Protein AF-X1GHA5-F1 (afdb_monomer)

Solvent-accessible surface area (backbone atoms only — not comparable to full-atom val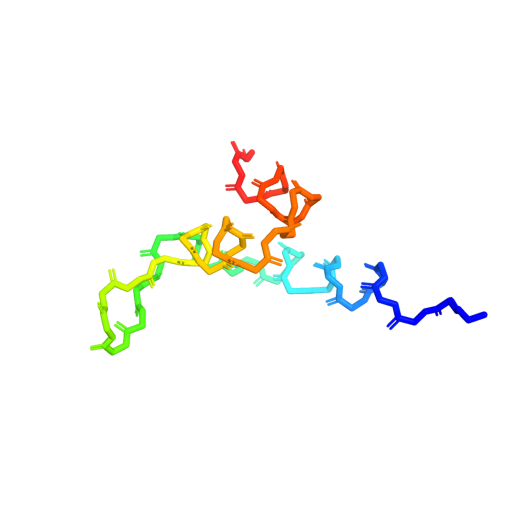ues): 2953 Å² total; per-residue (Å²): 140,91,78,62,67,68,69,58,51,56,55,65,75,66,70,59,64,65,80,47,57,50,101,84,70,42,31,62,48,56,51,20,61,73,70,66,34,60,70,59,32,57,63,68,74,110

Organism: NCBI:txid412755

Structure (mmCIF, N/CA/C/O backbone):
data_AF-X1GHA5-F1
#
_entry.id   AF-X1GHA5-F1
#
loop_
_atom_site.group_PDB
_atom_site.id
_atom_site.type_symbol
_atom_site.label_atom_id
_atom_site.label_alt_id
_atom_site.label_comp_id
_atom_site.label_asym_id
_atom_site.label_entity_id
_atom_site.label_seq_id
_atom_site.pdbx_PDB_ins_code
_atom_site.Cartn_x
_atom_site.Cartn_y
_atom_site.Cartn_z
_atom_site.occupancy
_atom_site.B_iso_or_equiv
_atom_site.auth_seq_id
_atom_site.auth_comp_id
_atom_site.auth_asym_id
_atom_site.auth_atom_id
_atom_site.pdbx_PDB_model_num
ATOM 1 N N . MET A 1 1 ? 15.064 -5.299 -18.624 1.00 42.41 1 MET A N 1
ATOM 2 C CA . MET A 1 1 ? 14.671 -5.400 -17.200 1.00 42.41 1 MET A CA 1
ATOM 3 C C . MET A 1 1 ? 13.154 -5.310 -17.139 1.00 42.41 1 MET A C 1
ATOM 5 O O . MET A 1 1 ? 12.607 -4.241 -16.920 1.00 42.41 1 MET A O 1
ATOM 9 N N . SER A 1 2 ? 12.487 -6.426 -17.421 1.00 51.88 2 SER A N 1
ATOM 10 C CA . SER A 1 2 ? 11.030 -6.520 -17.573 1.00 51.88 2 SER A CA 1
ATOM 11 C C . SER A 1 2 ? 10.514 -7.443 -16.476 1.00 51.88 2 SER A C 1
ATOM 13 O O . SER A 1 2 ? 10.315 -8.623 -16.713 1.00 51.88 2 SER A O 1
ATOM 15 N N . GLY A 1 3 ? 10.474 -6.955 -15.234 1.00 53.06 3 GLY A N 1
ATOM 16 C CA . GLY A 1 3 ? 10.304 -7.838 -14.071 1.00 53.06 3 GLY A CA 1
ATOM 17 C C . GLY A 1 3 ? 9.390 -7.317 -12.971 1.00 53.06 3 GLY A C 1
ATOM 18 O O . GLY A 1 3 ? 9.416 -7.867 -11.879 1.00 53.06 3 GLY A O 1
ATOM 19 N N . ARG A 1 4 ? 8.627 -6.242 -13.207 1.00 55.84 4 ARG A N 1
ATOM 20 C CA . ARG A 1 4 ? 7.750 -5.674 -12.165 1.00 55.84 4 ARG A CA 1
ATOM 21 C C . ARG A 1 4 ? 6.292 -5.470 -12.564 1.00 55.84 4 ARG A C 1
ATOM 23 O O . ARG A 1 4 ? 5.458 -5.440 -11.672 1.00 55.84 4 ARG A O 1
ATOM 30 N N . ILE A 1 5 ? 5.976 -5.392 -13.857 1.00 53.41 5 ILE A N 1
ATOM 31 C CA . ILE A 1 5 ? 4.585 -5.201 -14.299 1.00 53.41 5 ILE A CA 1
ATOM 32 C C . ILE A 1 5 ? 3.807 -6.526 -14.224 1.00 53.41 5 ILE A C 1
ATOM 34 O O . ILE A 1 5 ? 2.717 -6.566 -13.661 1.00 53.41 5 ILE A O 1
ATOM 38 N N . ASP A 1 6 ? 4.414 -7.638 -14.645 1.00 56.31 6 ASP A N 1
ATOM 39 C CA . ASP A 1 6 ? 3.746 -8.952 -14.641 1.00 56.31 6 ASP A CA 1
ATOM 40 C C . ASP A 1 6 ? 3.452 -9.474 -13.223 1.00 56.31 6 ASP A C 1
ATOM 42 O O . ASP A 1 6 ? 2.420 -10.095 -12.972 1.00 56.31 6 ASP A O 1
ATOM 46 N N . VAL A 1 7 ? 4.327 -9.169 -12.258 1.00 56.09 7 VAL A N 1
ATOM 47 C CA . VAL A 1 7 ? 4.154 -9.581 -10.854 1.00 56.09 7 VAL A CA 1
ATOM 48 C C . VAL A 1 7 ? 3.045 -8.783 -10.167 1.00 56.09 7 VAL A C 1
ATOM 50 O O . VAL A 1 7 ? 2.446 -9.279 -9.224 1.00 56.09 7 VAL A O 1
ATOM 53 N N . ALA A 1 8 ? 2.739 -7.572 -10.638 1.00 53.19 8 ALA A N 1
ATOM 54 C CA . ALA A 1 8 ? 1.627 -6.784 -10.117 1.00 53.19 8 ALA A CA 1
ATOM 55 C C . ALA A 1 8 ? 0.276 -7.224 -10.702 1.00 53.19 8 ALA A C 1
ATOM 57 O O . ALA A 1 8 ? -0.733 -7.132 -10.011 1.00 53.19 8 ALA A O 1
ATOM 58 N N . GLN A 1 9 ? 0.240 -7.751 -11.931 1.00 53.19 9 GLN A N 1
ATOM 59 C CA . GLN A 1 9 ? -0.999 -8.257 -12.536 1.00 53.19 9 GLN A CA 1
ATOM 60 C C . GLN A 1 9 ? -1.456 -9.606 -11.953 1.00 53.19 9 GLN A C 1
ATOM 62 O O . GLN A 1 9 ? -2.659 -9.853 -11.865 1.00 53.19 9 GLN A O 1
ATOM 67 N N . ALA A 1 10 ? -0.533 -10.467 -11.512 1.00 52.03 10 ALA A N 1
ATOM 68 C CA . ALA A 1 10 ? -0.880 -11.790 -10.984 1.00 52.03 10 ALA A CA 1
ATOM 69 C C . ALA A 1 10 ? -1.708 -11.777 -9.666 1.00 52.03 10 ALA A C 1
ATOM 71 O O . ALA A 1 10 ? -2.643 -12.572 -9.564 1.00 52.03 10 ALA A O 1
ATOM 72 N N . PRO A 1 11 ? -1.460 -10.890 -8.679 1.00 55.06 11 PRO A N 1
ATOM 73 C CA . PRO A 1 11 ? -2.264 -10.802 -7.455 1.00 55.06 11 PRO A CA 1
ATOM 74 C C . PRO A 1 11 ? -3.671 -10.241 -7.679 1.00 55.06 11 PRO A C 1
ATOM 76 O O . PRO A 1 11 ? -4.616 -10.668 -7.022 1.00 55.06 11 PRO A O 1
ATOM 79 N N . LEU A 1 12 ? -3.834 -9.313 -8.625 1.00 54.59 12 LEU A N 1
ATOM 80 C CA . LEU A 1 12 ? -5.130 -8.687 -8.910 1.00 54.59 12 LEU A CA 1
ATOM 81 C C . LEU A 1 12 ? -6.083 -9.633 -9.650 1.00 54.59 12 LEU A C 1
ATOM 83 O O . LEU A 1 12 ? -7.290 -9.587 -9.436 1.00 54.59 12 LEU A O 1
ATOM 87 N N . ALA A 1 13 ? -5.545 -10.547 -10.463 1.00 49.56 13 ALA A N 1
ATOM 88 C CA . ALA A 1 13 ? -6.326 -11.604 -11.103 1.00 49.56 13 ALA A CA 1
ATOM 89 C C . ALA A 1 13 ? -6.792 -12.702 -10.123 1.00 49.56 13 ALA A C 1
ATOM 91 O O . ALA A 1 13 ? -7.691 -13.472 -10.455 1.00 49.56 13 ALA A O 1
ATOM 92 N N . ALA A 1 14 ? -6.215 -12.780 -8.918 1.00 53.72 14 ALA A N 1
ATOM 93 C CA .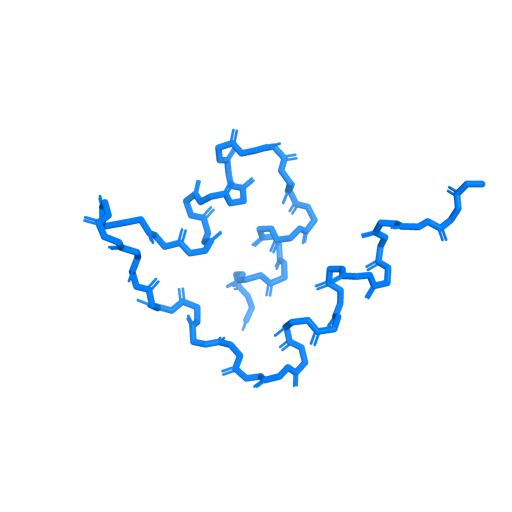 ALA A 1 14 ? -6.497 -13.842 -7.950 1.00 53.72 14 ALA A CA 1
ATOM 94 C C . ALA A 1 14 ? -7.729 -13.582 -7.059 1.00 53.72 14 ALA A C 1
ATOM 96 O O . ALA A 1 14 ? -7.975 -14.350 -6.132 1.00 53.72 14 ALA A O 1
ATOM 97 N N . GLY A 1 15 ? -8.506 -12.520 -7.309 1.00 55.56 15 GLY A N 1
ATOM 98 C CA . GLY A 1 15 ? -9.612 -12.145 -6.422 1.00 55.56 15 GLY A CA 1
ATOM 99 C C . GLY A 1 15 ? -9.117 -11.677 -5.053 1.00 55.56 15 GLY A C 1
ATOM 100 O O . 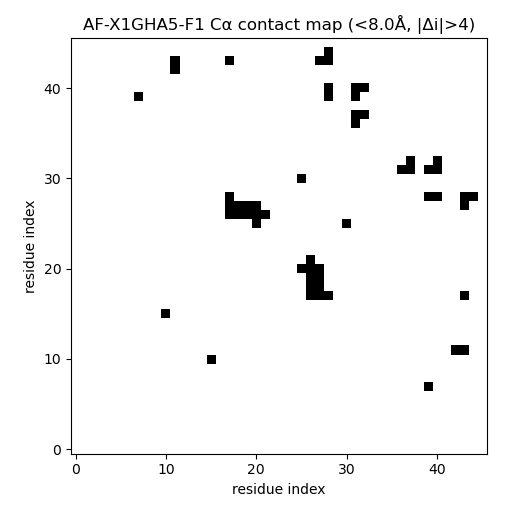GLY A 1 15 ? -9.784 -11.910 -4.048 1.00 55.56 15 GLY A O 1
ATOM 101 N N . ALA A 1 16 ? -7.926 -11.065 -5.017 1.00 63.81 16 ALA A N 1
ATOM 102 C CA . ALA A 1 16 ? -7.394 -10.450 -3.813 1.00 63.81 16 ALA A CA 1
ATOM 103 C C . ALA A 1 16 ? -8.422 -9.450 -3.278 1.00 63.81 16 ALA A C 1
ATOM 105 O O . ALA A 1 16 ? -8.809 -8.510 -3.974 1.00 63.81 16 ALA A O 1
ATOM 106 N 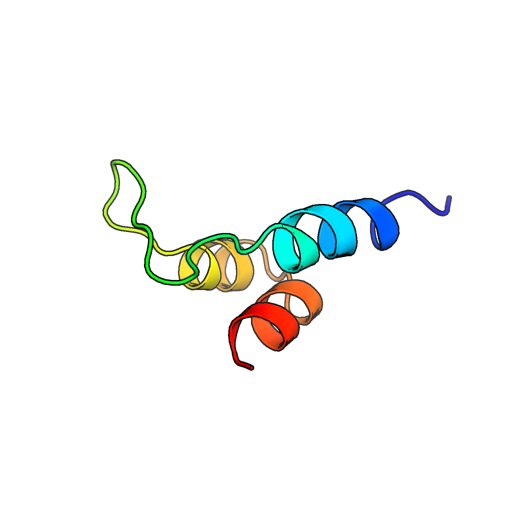N . ASP A 1 17 ? -8.883 -9.692 -2.054 1.00 67.25 17 ASP A N 1
ATOM 107 C CA . ASP A 1 17 ? -9.841 -8.830 -1.386 1.00 67.25 17 ASP A CA 1
ATOM 108 C C . ASP A 1 17 ? -9.181 -7.468 -1.141 1.00 67.25 17 ASP A C 1
ATOM 110 O O . ASP A 1 17 ? -8.345 -7.302 -0.253 1.00 67.25 17 ASP A O 1
ATOM 114 N N . VAL A 1 18 ? -9.529 -6.491 -1.978 1.00 70.75 18 VAL A N 1
ATOM 115 C CA . VAL A 1 18 ? -9.008 -5.118 -1.913 1.00 70.75 18 VAL A CA 1
ATOM 116 C C . VAL A 1 18 ? -9.432 -4.394 -0.631 1.00 70.75 18 VAL A C 1
ATOM 118 O O . VAL A 1 18 ? -8.892 -3.331 -0.329 1.00 70.75 18 VAL A O 1
ATOM 121 N N . SER A 1 19 ? -10.375 -4.972 0.125 1.00 72.06 19 SER A N 1
ATOM 122 C CA . SER A 1 19 ? -10.796 -4.498 1.443 1.00 72.06 19 SER A CA 1
ATOM 123 C C . SER A 1 19 ? -10.068 -5.174 2.606 1.00 72.06 19 SER A C 1
ATOM 125 O O . SER A 1 19 ? -10.258 -4.763 3.752 1.00 72.06 19 SER A O 1
ATOM 127 N N . ALA A 1 20 ? -9.221 -6.177 2.340 1.00 79.75 20 ALA A N 1
ATOM 128 C CA . ALA A 1 20 ? -8.418 -6.802 3.380 1.00 79.75 20 ALA A CA 1
ATOM 129 C C . ALA A 1 20 ? -7.524 -5.754 4.047 1.00 79.75 20 ALA A C 1
ATOM 131 O O . ALA A 1 20 ? -6.928 -4.911 3.381 1.00 79.75 20 ALA A O 1
ATOM 132 N N . ILE A 1 21 ? -7.431 -5.821 5.368 1.00 83.00 21 ILE A N 1
ATOM 133 C CA . ILE A 1 21 ? -6.532 -4.984 6.154 1.00 83.00 21 ILE A CA 1
ATOM 134 C C . ILE A 1 21 ? -5.403 -5.845 6.704 1.00 83.00 21 ILE A C 1
ATOM 136 O O . ILE A 1 21 ? -5.620 -6.997 7.086 1.00 83.00 21 ILE A O 1
ATOM 140 N N . ASP A 1 22 ? -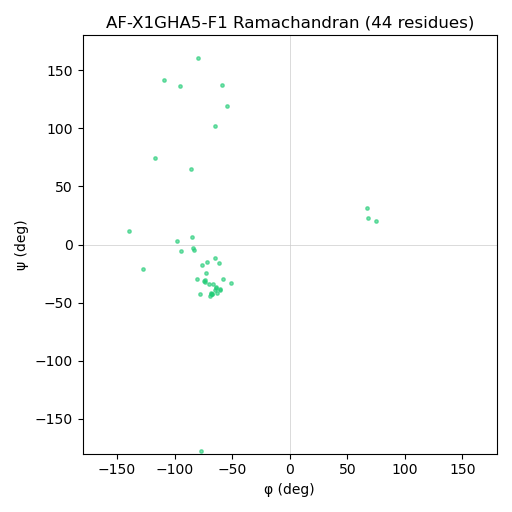4.195 -5.297 6.727 1.00 81.44 22 ASP A N 1
ATOM 141 C CA . ASP A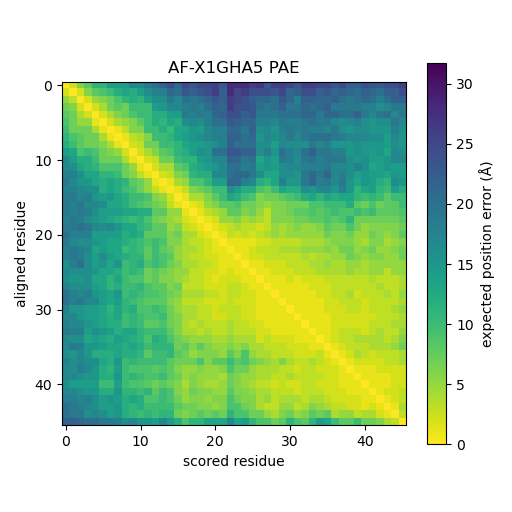 1 22 ? -3.073 -5.921 7.419 1.00 81.44 22 ASP A CA 1
ATOM 142 C C . ASP A 1 22 ? -3.154 -5.714 8.945 1.00 81.44 22 ASP A C 1
ATOM 144 O O . ASP A 1 22 ? -4.096 -5.122 9.480 1.00 81.44 22 ASP A O 1
ATOM 148 N N . GLU A 1 23 ? -2.146 -6.201 9.669 1.00 85.94 23 GLU A N 1
ATOM 149 C CA . GLU A 1 23 ? -2.035 -6.048 11.128 1.00 85.94 23 GLU A CA 1
ATOM 150 C C . GLU A 1 23 ? -1.946 -4.585 11.602 1.00 85.94 23 GLU A C 1
ATOM 152 O O . GLU A 1 23 ? -2.182 -4.294 12.776 1.00 85.94 23 GLU A O 1
ATOM 157 N N . TYR A 1 24 ? -1.644 -3.659 10.690 1.00 83.50 24 TYR A N 1
ATOM 158 C CA . TYR A 1 24 ? -1.568 -2.222 10.931 1.00 83.50 24 TYR A CA 1
ATOM 159 C C . TYR A 1 24 ? -2.854 -1.489 10.521 1.00 83.50 24 TYR A C 1
ATOM 161 O O . TYR A 1 24 ? -2.917 -0.261 10.623 1.00 83.50 24 TYR A O 1
ATOM 169 N N . GLY A 1 25 ? -3.885 -2.215 10.076 1.00 85.88 25 GLY A N 1
ATOM 170 C CA . GLY A 1 25 ? -5.143 -1.639 9.607 1.00 85.88 25 GLY A CA 1
ATOM 171 C C . GLY A 1 25 ? -5.038 -0.992 8.226 1.00 85.88 25 GLY A C 1
ATOM 172 O O . GLY A 1 25 ? -5.859 -0.138 7.897 1.00 85.88 25 GLY A O 1
ATOM 173 N N . GLN A 1 26 ? -4.025 -1.348 7.435 1.00 85.38 26 GLN A N 1
ATOM 174 C CA . GLN A 1 26 ? -3.795 -0.787 6.109 1.00 85.38 26 GLN A CA 1
ATOM 175 C C . GLN A 1 26 ? -4.395 -1.668 5.025 1.00 85.38 26 GLN A C 1
ATOM 177 O O . GLN A 1 26 ? -4.194 -2.883 5.010 1.00 85.38 26 GLN A O 1
ATOM 182 N N . THR A 1 27 ? -5.060 -1.037 4.065 1.00 85.81 27 THR A N 1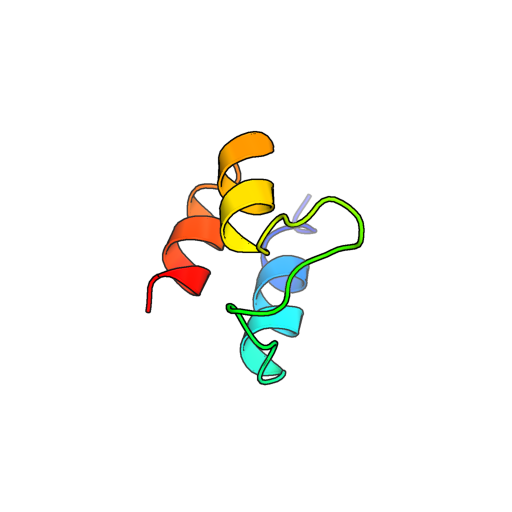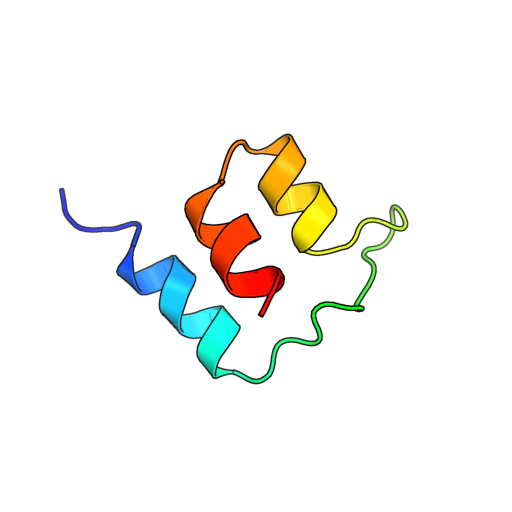
ATOM 183 C CA . THR A 1 27 ? -5.530 -1.716 2.858 1.00 85.81 27 THR A CA 1
ATOM 184 C C . THR A 1 27 ? -4.394 -1.887 1.837 1.00 85.81 27 THR A C 1
ATOM 186 O O . THR A 1 27 ? -3.408 -1.136 1.853 1.00 85.81 27 THR A O 1
ATOM 189 N N . PRO A 1 28 ? -4.527 -2.818 0.874 1.00 80.12 28 PRO A N 1
ATOM 190 C CA . PRO A 1 28 ? -3.658 -2.887 -0.296 1.00 80.12 28 PRO A CA 1
ATOM 191 C C . PRO A 1 28 ? -3.537 -1.548 -1.033 1.00 80.12 28 PRO A C 1
ATOM 193 O O . PRO A 1 28 ? -2.472 -1.236 -1.566 1.00 80.12 28 PRO A O 1
ATOM 196 N N . LEU A 1 29 ? -4.604 -0.737 -1.033 1.00 82.81 29 LEU A N 1
ATOM 197 C CA . LEU A 1 29 ? -4.601 0.598 -1.626 1.00 82.81 29 LEU A CA 1
ATOM 198 C C . LEU A 1 29 ? -3.717 1.563 -0.829 1.00 82.81 29 LEU A C 1
ATOM 200 O O . LEU A 1 29 ? -2.904 2.259 -1.430 1.00 82.81 29 LEU A O 1
ATOM 204 N N . ASP A 1 30 ? -3.801 1.550 0.503 1.00 83.69 30 ASP A N 1
ATOM 205 C CA . ASP A 1 30 ? -2.939 2.377 1.359 1.00 83.69 30 ASP A CA 1
ATOM 206 C C . ASP A 1 30 ? -1.460 2.035 1.163 1.00 83.69 30 ASP A C 1
ATOM 208 O O . ASP A 1 30 ? -0.604 2.920 1.156 1.00 83.69 30 ASP A O 1
ATOM 212 N N . MET A 1 31 ? -1.144 0.750 0.983 1.00 83.06 31 MET A N 1
ATOM 213 C CA . MET A 1 31 ? 0.216 0.310 0.670 1.00 83.06 31 MET A CA 1
ATOM 214 C C . MET A 1 31 ? 0.656 0.754 -0.725 1.00 83.06 31 MET A C 1
ATOM 216 O O . MET A 1 31 ? 1.780 1.229 -0.889 1.00 83.06 31 MET A O 1
ATOM 220 N N . ALA A 1 32 ? -0.220 0.653 -1.727 1.00 83.81 32 ALA A N 1
ATOM 221 C CA . ALA A 1 32 ? 0.078 1.116 -3.078 1.00 83.81 32 ALA A CA 1
ATOM 222 C C . ALA A 1 32 ? 0.318 2.636 -3.120 1.00 83.81 32 ALA A C 1
ATOM 224 O O . ALA A 1 32 ? 1.284 3.080 -3.746 1.00 83.81 32 ALA A O 1
ATOM 225 N N . ASP A 1 33 ? -0.491 3.415 -2.400 1.00 83.00 33 ASP A N 1
ATOM 226 C CA . ASP A 1 33 ? -0.341 4.867 -2.285 1.00 83.00 33 ASP A CA 1
ATOM 227 C C . ASP A 1 33 ? 0.938 5.236 -1.506 1.00 83.00 33 ASP A C 1
ATOM 229 O O . ASP A 1 33 ? 1.707 6.087 -1.961 1.00 83.00 33 ASP A O 1
ATOM 233 N N . LYS A 1 34 ? 1.252 4.546 -0.397 1.00 81.69 34 LYS A N 1
ATOM 234 C CA . LYS A 1 34 ? 2.498 4.759 0.373 1.00 81.69 34 LYS A CA 1
ATOM 235 C C . LYS A 1 34 ? 3.764 4.419 -0.411 1.00 81.69 34 LYS A C 1
ATOM 237 O O . LYS A 1 34 ? 4.776 5.099 -0.258 1.00 81.69 34 LYS A O 1
ATOM 242 N N . CYS A 1 35 ? 3.729 3.376 -1.237 1.00 80.56 35 CYS A N 1
ATOM 243 C CA . CYS A 1 35 ? 4.868 2.964 -2.058 1.00 80.56 35 CYS A CA 1
ATOM 244 C C . CYS A 1 35 ? 4.995 3.759 -3.369 1.00 80.56 35 CYS A C 1
ATOM 246 O O . CYS A 1 35 ? 5.956 3.549 -4.109 1.00 80.56 35 CYS A O 1
ATOM 248 N N . GLY A 1 36 ? 4.051 4.655 -3.685 1.00 80.50 36 GLY A N 1
ATOM 249 C CA . GLY A 1 36 ? 4.031 5.380 -4.961 1.00 80.50 36 GLY A CA 1
ATOM 250 C C . GLY A 1 36 ? 3.733 4.478 -6.164 1.00 80.50 36 GLY A C 1
ATOM 251 O O . GLY A 1 36 ? 4.092 4.794 -7.296 1.00 80.50 36 GLY A O 1
ATOM 252 N N . HIS A 1 37 ? 3.089 3.334 -5.936 1.00 83.00 37 HIS A N 1
ATOM 253 C CA . HIS A 1 37 ? 2.712 2.376 -6.969 1.00 83.00 37 HIS A CA 1
ATOM 254 C C . HIS A 1 37 ? 1.366 2.768 -7.590 1.00 83.00 37 HIS A C 1
ATOM 256 O O . HIS A 1 37 ? 0.381 2.041 -7.482 1.00 83.00 37 HIS A O 1
ATOM 262 N N . SER A 1 38 ? 1.322 3.921 -8.264 1.00 77.00 38 SER A N 1
ATOM 263 C CA . SER A 1 38 ? 0.089 4.484 -8.841 1.00 77.00 38 SER A CA 1
ATOM 264 C C . SER A 1 38 ? -0.604 3.554 -9.841 1.00 77.00 38 SER A C 1
ATOM 266 O O . SER A 1 38 ? -1.825 3.577 -9.956 1.00 77.00 38 SER A O 1
ATOM 268 N N . GLU A 1 39 ? 0.157 2.710 -10.541 1.00 77.81 39 GLU A N 1
ATOM 269 C CA . GLU A 1 39 ? -0.388 1.690 -11.444 1.00 77.81 39 GLU A CA 1
ATOM 270 C C . GLU A 1 39 ? -1.136 0.591 -10.669 1.00 77.81 39 GLU A C 1
ATOM 272 O O . GLU A 1 39 ? -2.253 0.233 -11.029 1.00 77.81 39 GLU A O 1
ATOM 277 N N . VAL A 1 40 ? -0.583 0.133 -9.540 1.00 75.44 40 VAL A N 1
ATOM 278 C CA . VAL A 1 40 ? -1.229 -0.843 -8.643 1.00 75.44 40 VAL A CA 1
ATOM 279 C C . VAL A 1 40 ? -2.443 -0.222 -7.952 1.00 75.44 40 VAL A C 1
ATOM 281 O O . VAL A 1 40 ? -3.500 -0.842 -7.896 1.00 75.44 40 VAL A O 1
ATOM 284 N N . ALA A 1 41 ? -2.331 1.028 -7.497 1.00 78.69 41 ALA A N 1
ATOM 285 C CA . ALA A 1 41 ? -3.449 1.773 -6.923 1.00 78.69 41 ALA A CA 1
ATOM 286 C C . ALA A 1 41 ? -4.591 1.957 -7.937 1.00 78.69 41 ALA A C 1
ATOM 288 O O . ALA A 1 41 ? -5.762 1.829 -7.587 1.00 78.69 41 ALA A O 1
ATOM 289 N N . GLY A 1 42 ? -4.263 2.214 -9.208 1.00 76.06 42 GLY A N 1
ATOM 290 C CA . GLY A 1 42 ? -5.238 2.309 -10.294 1.00 76.06 42 GLY A CA 1
ATOM 291 C C . GLY A 1 42 ? -5.969 0.993 -10.554 1.00 76.06 42 GLY A C 1
ATOM 292 O O . GLY A 1 42 ? -7.169 1.006 -10.820 1.00 76.06 42 GLY A O 1
ATOM 293 N N . LEU A 1 43 ? -5.272 -0.136 -10.424 1.00 75.38 43 LEU A N 1
ATOM 294 C CA . LEU A 1 43 ? -5.877 -1.457 -10.568 1.00 75.38 43 LEU A CA 1
ATOM 295 C C . LEU A 1 43 ? -6.758 -1.850 -9.369 1.00 7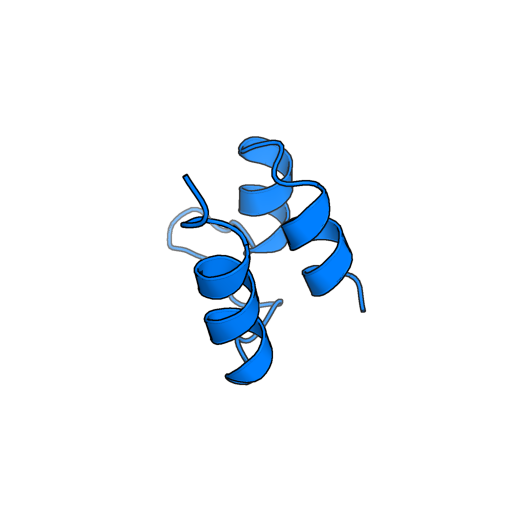5.38 43 LEU A C 1
ATOM 297 O O . LEU A 1 43 ? -7.758 -2.526 -9.567 1.00 75.38 43 LEU A O 1
ATOM 301 N N . LEU A 1 44 ? -6.426 -1.401 -8.155 1.00 71.75 44 LEU A N 1
ATOM 302 C CA . LEU A 1 44 ? -7.219 -1.638 -6.937 1.00 71.75 44 LEU A CA 1
ATOM 303 C C . LEU A 1 44 ? -8.480 -0.758 -6.834 1.00 71.75 44 LEU A C 1
ATOM 305 O O . LEU A 1 44 ? -9.370 -1.052 -6.043 1.00 71.75 44 LEU A O 1
ATOM 309 N N . ARG A 1 45 ? -8.556 0.340 -7.599 1.00 68.69 45 ARG A N 1
ATOM 310 C CA . ARG A 1 45 ? -9.700 1.274 -7.613 1.00 68.69 45 ARG A CA 1
ATOM 311 C C . ARG A 1 45 ? -10.856 0.842 -8.528 1.00 68.69 45 ARG A C 1
ATOM 313 O O . ARG A 1 45 ? -11.847 1.572 -8.588 1.00 68.69 45 ARG A O 1
ATOM 320 N N . ARG A 1 46 ? -10.728 -0.262 -9.270 1.00 60.09 46 ARG A N 1
ATOM 321 C CA . ARG A 1 46 ? -11.728 -0.735 -10.243 1.00 60.09 46 ARG A CA 1
ATOM 322 C C . ARG A 1 46 ? -12.469 -1.968 -9.754 1.00 60.09 46 ARG A C 1
ATOM 324 O O . ARG A 1 46 ? -13.676 -2.043 -10.073 1.00 60.09 46 ARG A O 1
#

Sequence (46 aa):
MSGRIDVAQAPLAAGADVSAIDEYGQTPLDMADKCGHSEVAGLLRR

Nearest PDB structures (foldseek):
  6h46-assembly1_B  TM=7.819E-01  e=4.653E-02  Homo sapiens
  6mze-assembly2_a  TM=7.832E-01  e=5.736E-02  Escherichia coli
  5op1-assembly1_A  TM=7.918E-01  e=8.719E-02  synthetic construct
  3hg0-assembly1_D  TM=7.779E-01  e=1.421E-01  synthetic construct
  9f23-assembly2_D  TM=7.346E-01  e=1.325E-01  synthetic construct

Secondary structure (DSSP, 8-state):
---SHHHHHHHHTTT--TT---TTS--HHHHHHHTT-HHHHHHHT-

pLDDT: mean 70.08, std 13.18, range [42.41, 85.94]

Mean predicted aligned error: 9.51 Å

InterPro domains:
  IPR002110 Ankyrin repeat [PF13637] (1-41)
  IPR036770 Ankyrin repeat-containing domain superfamily [G3DSA:1.25.40.20] (1-46)
  IPR036770 Ankyrin repeat-containing domain superfamily [SSF48403] (2-45)

Foldseek 3Di:
DPPPPVVLVVCLVVPNPQCDADPVRDGPLNVCVVVVVVVSNVSSVD

Radius of gyration: 10.77 Å; Cα contacts (8 Å, |Δi|>4): 28; chains: 1; bounding box: 26×19×29 Å